Protein AF-A0A2V8TTR8-F1 (afdb_monomer_lite)

pLDDT: mean 85.86, std 18.55, range [29.8, 97.69]

Sequence (104 aa):
IPRILPRGLSARIDLGTWPVPPVFRYLQDTGRIAGDEMFHTFNMGIGMVLVVPLHRESEVVKHLDTLGEKHYRIGEIVRGSRRVVYEPGNQGRAERDGALPAAQ

Foldseek 3Di:
DLVPDDAQKEWEFAPPQDDQDVVLVVCCVVVVPDPVVSVVPDVSPPPDDDADDPVCPVVVVVVCVVVVHDDTDTGHMDGDGSYYHYDHHPVVPSVPPDDDPDDD

Secondary structure (DSSP, 8-state):
-GGGPPTTEEEEEEETSSPPPHHHHHHHHHHT--HHHHHHHS-TT--------GGGHHHHHHHHHHTT------EEEEESSS-EEEEE--GGGTTTTT-PPPP-

Radius of gyration: 14.81 Å; chains: 1; bounding box: 33×25×36 Å

Structure (mmCIF, N/CA/C/O backbone):
data_AF-A0A2V8TTR8-F1
#
_entry.id   AF-A0A2V8TTR8-F1
#
loop_
_atom_site.group_PDB
_atom_site.id
_atom_site.type_symbol
_atom_site.label_atom_id
_atom_site.label_alt_id
_atom_site.label_comp_id
_atom_site.label_asym_id
_atom_site.label_entity_id
_atom_site.label_seq_id
_atom_site.pdbx_PDB_ins_code
_atom_site.Cartn_x
_atom_site.Cartn_y
_atom_site.Cartn_z
_atom_site.occupancy
_atom_site.B_iso_or_equiv
_atom_site.auth_seq_id
_atom_site.auth_comp_id
_atom_site.auth_asym_id
_atom_site.auth_atom_id
_atom_site.pdbx_PDB_model_num
ATOM 1 N N . ILE A 1 1 ? -8.586 1.323 -5.897 1.00 82.69 1 ILE A N 1
ATOM 2 C CA . ILE A 1 1 ? -8.276 0.220 -6.847 1.00 82.69 1 ILE A CA 1
ATOM 3 C C . ILE A 1 1 ? -9.442 -0.146 -7.789 1.00 82.69 1 ILE A C 1
ATOM 5 O O . ILE A 1 1 ? -9.198 -0.170 -8.988 1.00 82.69 1 ILE A O 1
ATOM 9 N N . PRO A 1 2 ? -10.704 -0.375 -7.358 1.00 85.44 2 PRO A N 1
ATOM 10 C CA . PRO A 1 2 ? -11.750 -0.932 -8.242 1.00 85.44 2 PRO A CA 1
ATOM 11 C C . PRO A 1 2 ? -11.984 -0.183 -9.566 1.00 85.44 2 PRO A C 1
ATOM 13 O O . PRO A 1 2 ? -12.242 -0.796 -10.600 1.00 85.44 2 PRO A O 1
ATOM 16 N N . ARG A 1 3 ? -11.854 1.151 -9.546 1.00 89.81 3 ARG A N 1
ATOM 17 C CA . ARG A 1 3 ? -12.093 2.029 -10.704 1.00 89.81 3 ARG A CA 1
ATOM 18 C C . ARG A 1 3 ? -11.150 1.770 -11.886 1.00 89.81 3 ARG A C 1
ATOM 20 O O . ARG A 1 3 ? -11.553 2.023 -13.013 1.00 89.81 3 ARG A O 1
ATOM 27 N N . ILE A 1 4 ? -9.948 1.237 -11.641 1.00 90.50 4 ILE A N 1
ATOM 28 C CA . ILE A 1 4 ? -8.949 0.957 -12.688 1.00 90.50 4 ILE A CA 1
ATOM 29 C C . ILE A 1 4 ? -8.977 -0.497 -13.185 1.00 90.50 4 ILE A C 1
ATOM 31 O O . ILE A 1 4 ? -8.256 -0.829 -14.118 1.00 90.50 4 ILE A O 1
ATOM 35 N N . LEU A 1 5 ? -9.793 -1.375 -12.584 1.00 92.94 5 LEU A N 1
ATOM 36 C CA . LEU A 1 5 ? -9.829 -2.795 -12.946 1.00 92.94 5 LEU A CA 1
ATOM 37 C C . LEU A 1 5 ? -10.647 -3.035 -14.231 1.00 92.94 5 LEU A C 1
ATOM 39 O O . LEU A 1 5 ? -11.839 -2.689 -14.255 1.00 92.94 5 LEU A O 1
ATOM 43 N N . PRO A 1 6 ? -10.062 -3.675 -15.266 1.00 92.69 6 PRO A N 1
ATOM 44 C CA . PRO A 1 6 ? -10.786 -4.117 -16.458 1.00 92.69 6 PRO A CA 1
ATOM 45 C C . PRO A 1 6 ? -11.839 -5.193 -16.159 1.00 92.69 6 PRO A C 1
ATOM 47 O O . PRO A 1 6 ? -11.833 -5.834 -15.106 1.00 92.69 6 PRO A O 1
ATOM 50 N N . ARG A 1 7 ? -12.747 -5.437 -17.115 1.00 94.69 7 ARG A N 1
ATOM 51 C CA . ARG A 1 7 ? -13.681 -6.574 -17.031 1.00 94.69 7 ARG A CA 1
ATOM 52 C C . ARG A 1 7 ? -12.907 -7.896 -16.965 1.00 94.69 7 ARG A C 1
ATOM 54 O O . ARG A 1 7 ? -11.910 -8.063 -17.658 1.00 94.69 7 ARG A O 1
ATOM 61 N N . GLY A 1 8 ? -13.393 -8.829 -16.149 1.00 95.94 8 GLY A N 1
ATOM 62 C CA . GLY A 1 8 ? -12.782 -10.151 -15.980 1.00 95.94 8 GLY A CA 1
ATOM 63 C C . GLY A 1 8 ? -11.585 -10.199 -15.025 1.00 95.94 8 GLY A C 1
ATOM 64 O O . GLY A 1 8 ? -11.011 -11.274 -14.855 1.00 95.94 8 GLY A O 1
ATOM 65 N N . LEU A 1 9 ? -11.216 -9.076 -14.393 1.00 97.25 9 LEU A N 1
ATOM 66 C CA . LEU A 1 9 ? -10.091 -8.985 -13.461 1.00 97.25 9 LEU A CA 1
ATOM 67 C C . LEU A 1 9 ? -10.527 -8.478 -12.080 1.00 97.25 9 LEU A C 1
ATOM 69 O O . LEU A 1 9 ? -11.469 -7.696 -11.961 1.00 97.25 9 LEU A O 1
ATOM 73 N N . SER A 1 10 ? -9.816 -8.919 -11.049 1.00 96.75 10 SER A N 1
ATOM 74 C CA . SER A 1 10 ? -9.912 -8.485 -9.652 1.00 96.75 10 SER A CA 1
ATOM 75 C C . SER A 1 10 ? -8.511 -8.177 -9.115 1.00 96.75 10 SER A C 1
ATOM 77 O O . SER A 1 10 ? -7.519 -8.636 -9.676 1.00 96.75 10 SER A O 1
ATOM 79 N N . ALA A 1 11 ? -8.421 -7.424 -8.022 1.00 96.00 11 ALA A N 1
ATOM 80 C CA . ALA A 1 11 ? -7.177 -7.271 -7.268 1.00 96.00 11 ALA A CA 1
ATOM 81 C C . ALA A 1 11 ? -7.240 -8.131 -6.003 1.00 96.00 11 ALA A C 1
ATOM 83 O O . ALA A 1 11 ? -8.219 -8.051 -5.262 1.00 96.00 11 ALA A O 1
ATOM 84 N N . ARG A 1 12 ? -6.204 -8.931 -5.763 1.00 95.94 12 ARG A N 1
ATOM 85 C CA . ARG A 1 12 ? -6.002 -9.699 -4.534 1.00 95.94 12 ARG A CA 1
ATOM 86 C C . ARG A 1 12 ? -4.916 -8.989 -3.731 1.00 95.94 12 ARG A C 1
ATOM 88 O O . ARG A 1 12 ? -3.817 -8.808 -4.249 1.00 95.94 12 ARG A O 1
ATOM 95 N N . ILE A 1 13 ? -5.252 -8.514 -2.537 1.00 94.44 13 ILE A N 1
ATOM 96 C CA . ILE A 1 13 ? -4.376 -7.721 -1.670 1.00 94.44 13 ILE A CA 1
ATOM 97 C C . ILE A 1 13 ? -3.948 -8.577 -0.485 1.00 94.44 13 ILE A C 1
ATOM 99 O O . ILE A 1 13 ? -4.794 -9.071 0.260 1.00 94.44 13 ILE A O 1
ATOM 103 N N . ASP A 1 14 ? -2.638 -8.710 -0.315 1.00 94.44 14 ASP A N 1
ATOM 104 C CA . ASP A 1 14 ? -2.003 -9.481 0.745 1.00 94.44 14 ASP A CA 1
ATOM 105 C C . ASP A 1 14 ? -1.829 -8.587 1.985 1.00 94.44 14 ASP A C 1
ATOM 107 O O . ASP A 1 14 ? -0.924 -7.752 2.068 1.00 94.44 14 ASP A O 1
ATOM 111 N N . LEU A 1 15 ? -2.722 -8.738 2.961 1.00 91.19 15 LEU A N 1
ATOM 112 C CA . LEU A 1 15 ? -2.686 -8.004 4.223 1.00 91.19 15 LEU A CA 1
ATOM 113 C C . LEU A 1 15 ? -1.409 -8.325 5.008 1.00 91.19 15 LEU A C 1
ATOM 115 O O . LEU A 1 15 ? -0.975 -9.473 5.076 1.00 91.19 15 LEU A O 1
ATOM 119 N N . GLY A 1 16 ? -0.836 -7.308 5.653 1.00 90.94 16 GLY A N 1
ATOM 120 C CA . GLY A 1 16 ? 0.384 -7.449 6.457 1.00 90.94 16 GLY A CA 1
ATOM 121 C C . GLY A 1 16 ? 1.686 -7.310 5.666 1.00 90.94 16 GLY A C 1
ATOM 122 O O . GLY A 1 16 ? 2.757 -7.372 6.259 1.00 90.94 16 GLY A O 1
ATOM 123 N N . THR A 1 17 ? 1.617 -7.066 4.354 1.00 94.25 17 THR A N 1
ATOM 124 C CA . THR A 1 17 ? 2.799 -6.776 3.519 1.00 94.25 17 THR A CA 1
ATOM 125 C C . THR A 1 17 ? 3.325 -5.345 3.681 1.00 94.25 17 THR A C 1
ATOM 127 O O . THR A 1 17 ? 4.423 -5.039 3.223 1.00 94.25 17 THR A O 1
ATOM 130 N N . TRP A 1 18 ? 2.585 -4.475 4.375 1.00 94.44 18 TRP A N 1
ATOM 131 C CA . TRP A 1 18 ? 3.031 -3.148 4.795 1.00 94.44 18 TRP A CA 1
ATOM 132 C C . TRP A 1 18 ? 2.593 -2.862 6.242 1.00 94.44 18 TRP A C 1
ATOM 134 O O . TRP A 1 18 ? 1.588 -3.408 6.713 1.00 94.44 18 TRP A O 1
ATOM 144 N N . PRO A 1 19 ? 3.316 -1.994 6.968 1.00 93.19 19 PRO A N 1
ATOM 145 C CA . PRO A 1 19 ? 2.904 -1.544 8.285 1.00 93.19 19 PRO A CA 1
ATOM 146 C C . PRO A 1 19 ? 1.734 -0.564 8.161 1.00 93.19 19 PRO A C 1
ATOM 148 O O . PRO A 1 19 ? 1.847 0.482 7.521 1.00 93.19 19 PRO A O 1
ATOM 151 N N . VAL A 1 20 ? 0.618 -0.875 8.816 1.00 93.25 20 VAL A N 1
ATOM 152 C CA . VAL A 1 20 ? -0.517 0.048 8.933 1.00 93.25 20 VAL A CA 1
ATOM 153 C C . VAL A 1 20 ? -0.194 1.097 10.006 1.00 93.25 20 VAL A C 1
ATOM 155 O O . VAL A 1 20 ? 0.089 0.715 11.146 1.00 93.25 20 VAL A O 1
ATOM 158 N N . PRO A 1 21 ? -0.242 2.407 9.693 1.00 93.50 21 PRO A N 1
ATOM 159 C CA . PRO A 1 21 ? 0.026 3.453 10.676 1.00 93.50 21 PRO A CA 1
ATOM 160 C C . PRO A 1 21 ? -0.883 3.359 11.920 1.00 93.50 21 PRO A C 1
ATOM 162 O O . PRO A 1 21 ? -2.093 3.166 11.764 1.00 93.50 21 PRO A O 1
ATOM 165 N N . PRO A 1 22 ? 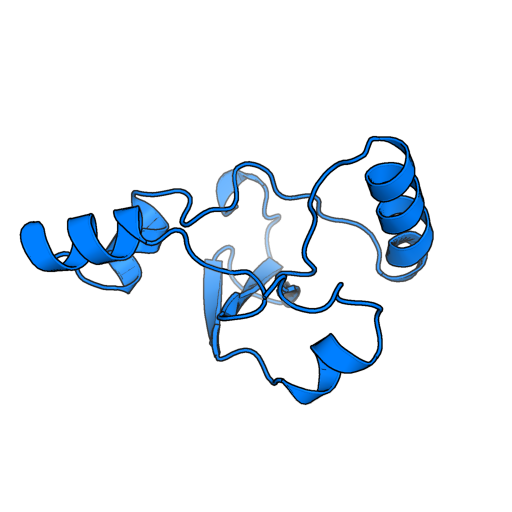-0.355 3.559 13.148 1.00 93.56 22 PRO A N 1
ATOM 166 C CA . PRO A 1 22 ? -1.119 3.385 14.392 1.00 93.56 22 PRO A CA 1
ATOM 167 C C . PRO A 1 22 ? -2.398 4.227 14.491 1.00 93.56 22 PRO A C 1
ATOM 169 O O . PRO A 1 22 ? -3.362 3.806 15.130 1.00 93.56 22 PRO A O 1
ATOM 172 N N . VAL A 1 23 ? -2.437 5.386 13.823 1.00 94.75 23 VAL A N 1
ATOM 173 C CA . VAL A 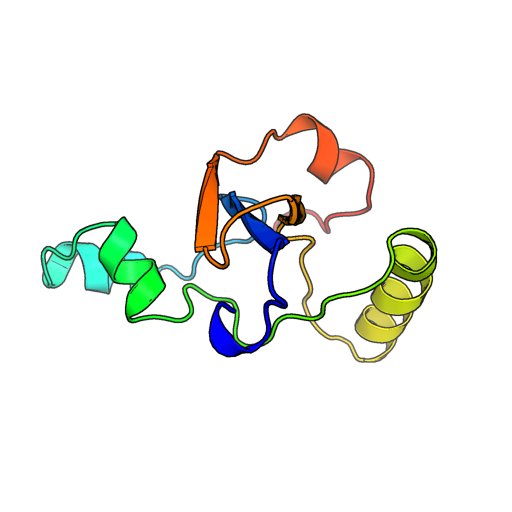1 23 ? -3.618 6.262 13.777 1.00 94.75 23 VAL A CA 1
ATOM 174 C C . VAL A 1 23 ? -4.861 5.542 13.247 1.00 94.75 23 VAL A C 1
ATOM 176 O O . VAL A 1 23 ? -5.956 5.787 13.738 1.00 94.75 23 VAL A O 1
ATOM 179 N N . PHE A 1 24 ? -4.717 4.606 12.304 1.00 92.81 24 PHE A N 1
ATOM 180 C CA . PHE A 1 24 ? -5.867 3.874 11.769 1.00 92.81 24 PHE A CA 1
ATOM 181 C C . PHE A 1 24 ? -6.444 2.889 12.780 1.00 92.81 24 PHE A C 1
ATOM 183 O O . PHE A 1 24 ? -7.660 2.752 12.843 1.00 92.81 24 PHE A O 1
AT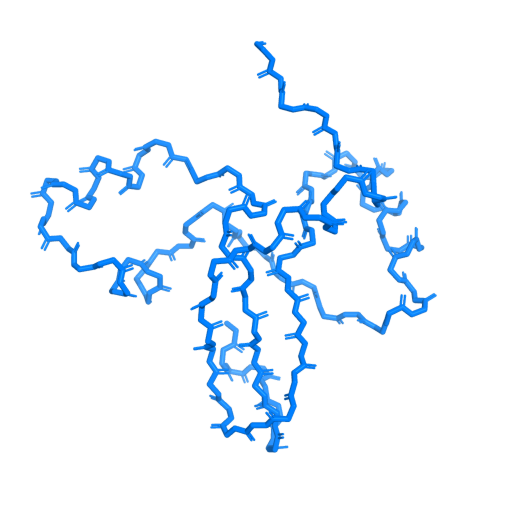OM 190 N N . ARG A 1 25 ? -5.603 2.262 13.613 1.00 90.00 25 ARG A N 1
ATOM 191 C CA . ARG A 1 25 ? -6.081 1.423 14.721 1.00 90.00 25 ARG A CA 1
ATOM 192 C C . ARG A 1 25 ? -6.850 2.266 15.735 1.00 90.00 25 ARG A C 1
ATOM 194 O O . ARG A 1 25 ? -7.966 1.920 16.091 1.00 90.00 25 ARG A O 1
ATOM 201 N N . TYR A 1 26 ? -6.304 3.424 16.104 1.00 94.25 26 TYR A N 1
ATOM 202 C CA . TYR A 1 26 ? -6.993 4.361 16.993 1.00 94.25 26 TYR A CA 1
ATOM 203 C C . TYR A 1 26 ? -8.360 4.805 16.441 1.00 94.25 26 TYR A C 1
ATOM 205 O O . TYR A 1 26 ? -9.349 4.810 17.175 1.00 94.25 26 TYR A O 1
ATOM 213 N N . LEU A 1 27 ? -8.433 5.149 15.150 1.00 93.44 27 LEU A N 1
ATOM 214 C CA . LEU A 1 27 ? -9.683 5.537 14.486 1.00 93.44 27 LEU A CA 1
ATOM 215 C C . LEU A 1 27 ? -10.689 4.385 14.431 1.00 93.44 27 LEU A C 1
ATOM 217 O O . LEU A 1 27 ? -11.872 4.601 14.688 1.00 93.44 27 LEU A O 1
ATOM 221 N N . GLN A 1 28 ? -10.222 3.174 14.130 1.00 93.25 28 GLN A N 1
ATOM 222 C CA . GLN A 1 28 ? -11.054 1.978 14.103 1.00 93.25 28 GLN A CA 1
ATOM 223 C C . GLN A 1 28 ? -11.683 1.708 15.473 1.00 93.25 28 GLN A C 1
ATOM 225 O O . GLN A 1 28 ? -12.901 1.549 15.565 1.00 93.25 28 GLN A O 1
ATOM 230 N N . ASP A 1 29 ? -10.864 1.713 16.526 1.00 93.19 29 ASP A N 1
ATOM 231 C CA . ASP A 1 29 ? -11.289 1.416 17.894 1.00 93.19 29 ASP A CA 1
ATOM 232 C C . ASP A 1 29 ? -12.255 2.490 18.419 1.00 93.19 29 ASP A C 1
ATOM 234 O O . ASP A 1 29 ? -13.316 2.180 18.966 1.00 93.19 29 ASP A O 1
ATOM 238 N N . THR A 1 30 ? -11.923 3.766 18.199 1.00 94.75 30 THR A N 1
ATOM 239 C CA . THR A 1 30 ? -12.724 4.908 18.671 1.00 94.75 30 THR A CA 1
ATOM 240 C C . THR A 1 30 ? -14.048 5.022 17.916 1.00 94.75 30 THR A C 1
ATOM 242 O O . THR A 1 30 ? -15.084 5.304 18.516 1.00 94.75 30 THR A O 1
ATOM 245 N N . GLY A 1 31 ? -14.033 4.781 16.603 1.00 92.31 31 GLY A N 1
ATOM 246 C CA . GLY A 1 31 ? -15.216 4.848 15.746 1.00 92.31 31 GLY A CA 1
ATOM 247 C C . GLY A 1 31 ? -16.048 3.565 15.713 1.00 92.31 31 GLY A C 1
ATOM 248 O O . GLY A 1 31 ? -17.139 3.583 15.152 1.00 92.31 31 GLY A O 1
ATOM 249 N N . ARG A 1 32 ? -15.556 2.461 16.298 1.00 92.38 32 ARG A N 1
ATOM 250 C CA . ARG A 1 32 ? -16.144 1.109 16.191 1.00 92.38 32 ARG A CA 1
ATOM 251 C C . ARG A 1 32 ? -16.388 0.690 14.735 1.00 92.38 32 ARG A C 1
ATOM 253 O O . ARG A 1 32 ? -17.416 0.100 14.414 1.00 92.38 32 ARG A O 1
ATOM 260 N N . ILE A 1 33 ? -15.441 1.024 13.862 1.00 90.25 33 ILE A N 1
ATOM 261 C CA . ILE A 1 33 ? -15.547 0.798 12.418 1.00 90.25 33 ILE A CA 1
ATOM 262 C C . ILE A 1 33 ? -15.184 -0.657 12.112 1.00 90.25 33 ILE A C 1
ATOM 264 O O . ILE A 1 33 ? -14.182 -1.183 12.611 1.00 90.25 33 ILE A O 1
ATOM 268 N N . ALA A 1 34 ? -15.988 -1.320 11.281 1.00 89.50 34 ALA A N 1
ATOM 269 C CA . ALA A 1 34 ? -15.690 -2.680 10.853 1.00 89.50 34 ALA A CA 1
ATOM 270 C C . ALA A 1 34 ? -14.383 -2.720 10.036 1.00 89.50 34 ALA A C 1
ATOM 272 O O . ALA A 1 34 ? -14.036 -1.779 9.321 1.00 89.50 34 ALA A O 1
ATOM 273 N N . GLY A 1 35 ? -13.613 -3.803 10.161 1.00 84.00 35 GLY A N 1
ATOM 274 C CA . GLY A 1 35 ? -12.282 -3.879 9.546 1.00 84.00 35 GLY A CA 1
ATOM 275 C C . GLY A 1 35 ? -12.302 -3.755 8.020 1.00 84.00 35 GLY A C 1
ATOM 276 O O . GLY A 1 35 ? -11.416 -3.138 7.440 1.00 84.00 35 GLY A O 1
ATOM 277 N N . ASP A 1 36 ? -13.325 -4.291 7.366 1.00 84.06 36 ASP A N 1
ATOM 278 C CA . ASP A 1 36 ? -13.561 -4.149 5.930 1.00 84.06 36 ASP A CA 1
ATOM 279 C C . ASP A 1 36 ? -13.949 -2.714 5.541 1.00 84.06 36 ASP A C 1
ATOM 281 O O . ASP A 1 36 ? -13.470 -2.199 4.528 1.00 84.06 36 ASP A O 1
ATOM 285 N N . GLU A 1 37 ? -14.752 -2.036 6.359 1.00 88.31 37 GLU A N 1
ATOM 286 C CA . GLU A 1 37 ? -15.131 -0.634 6.161 1.00 88.31 37 GLU A CA 1
ATOM 287 C C . GLU A 1 37 ? -13.924 0.316 6.267 1.00 88.31 37 GLU A C 1
ATOM 289 O O . GLU A 1 37 ? -13.825 1.280 5.501 1.00 88.31 37 GLU A O 1
ATOM 294 N N . MET A 1 38 ? -12.937 -0.001 7.116 1.00 92.12 38 MET A N 1
ATOM 295 C CA . MET A 1 38 ? -11.684 0.763 7.201 1.00 92.12 38 MET A CA 1
ATOM 296 C C . MET A 1 38 ? -10.973 0.867 5.843 1.00 92.12 38 MET A C 1
ATOM 298 O O . MET A 1 38 ? -10.523 1.949 5.471 1.00 92.12 38 MET A O 1
ATOM 302 N N . PHE A 1 39 ? -10.925 -0.220 5.065 1.00 88.12 39 PHE A N 1
ATOM 303 C CA . PHE A 1 39 ? -10.301 -0.232 3.733 1.00 88.12 39 PHE A CA 1
ATOM 304 C C . PHE A 1 39 ? -11.144 0.439 2.640 1.00 88.12 39 PHE A C 1
ATOM 306 O O . PHE A 1 39 ? -10.614 0.775 1.577 1.00 88.12 39 PHE A O 1
ATOM 313 N N . HIS A 1 40 ? -12.445 0.626 2.871 1.00 87.00 40 HIS A N 1
ATOM 314 C CA . HIS A 1 40 ? -13.314 1.368 1.955 1.00 87.00 40 HIS A CA 1
ATOM 315 C C . HIS A 1 40 ? -13.209 2.881 2.168 1.00 87.00 40 HIS A C 1
ATOM 317 O O . HIS A 1 40 ? -13.342 3.641 1.206 1.00 87.00 40 HIS A O 1
ATOM 323 N N . THR A 1 41 ? -12.947 3.304 3.405 1.00 89.19 41 THR A N 1
ATOM 324 C CA . THR A 1 41 ? -12.960 4.714 3.813 1.00 89.19 41 THR A CA 1
ATOM 325 C C . THR A 1 41 ? -11.563 5.328 3.853 1.00 89.19 41 THR A C 1
ATOM 327 O O . THR A 1 41 ? -11.375 6.475 3.445 1.00 89.19 41 THR A O 1
ATOM 330 N N . PHE A 1 42 ? -10.565 4.573 4.311 1.00 93.50 42 PHE A N 1
ATOM 331 C CA . PHE A 1 42 ? -9.208 5.059 4.533 1.00 93.50 42 PHE A CA 1
ATOM 332 C C . PHE A 1 42 ? -8.197 4.379 3.612 1.00 93.50 42 PHE A C 1
ATOM 334 O O . PHE A 1 42 ? -8.380 3.259 3.143 1.00 93.50 42 PHE A O 1
ATOM 341 N N . ASN A 1 43 ? -7.073 5.055 3.381 1.00 93.25 43 ASN A N 1
ATOM 342 C CA . ASN A 1 43 ? -5.979 4.515 2.572 1.00 93.25 43 ASN A CA 1
ATOM 343 C C . ASN A 1 43 ? -5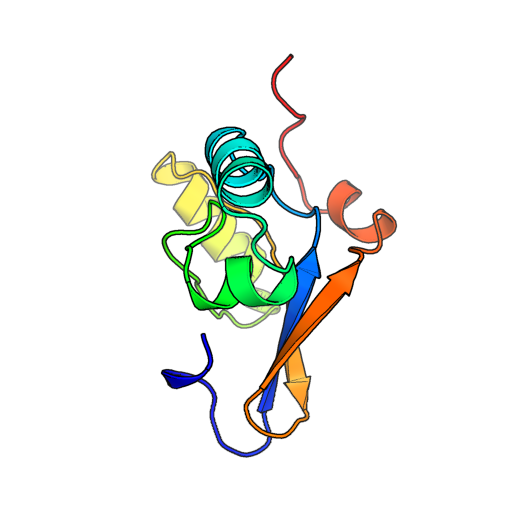.163 3.422 3.295 1.00 93.25 43 ASN A C 1
ATOM 345 O O . ASN A 1 43 ? -4.363 2.736 2.662 1.00 93.25 43 ASN A O 1
ATOM 349 N N . MET A 1 44 ? -5.341 3.278 4.615 1.00 94.31 44 MET A N 1
ATOM 350 C CA . MET A 1 44 ? -4.662 2.298 5.471 1.00 94.31 44 MET A CA 1
ATOM 351 C C . MET A 1 44 ? -3.126 2.310 5.353 1.00 94.31 44 MET A C 1
ATOM 353 O O . MET A 1 44 ? -2.471 1.296 5.592 1.00 94.31 44 MET A O 1
ATOM 357 N N . GLY A 1 45 ? -2.541 3.458 4.992 1.00 93.31 45 GLY A N 1
ATOM 358 C CA . GLY A 1 45 ? -1.099 3.650 4.811 1.00 93.31 45 GLY A CA 1
ATOM 359 C C . GLY A 1 45 ? -0.596 3.581 3.364 1.00 93.31 45 GLY A C 1
ATOM 360 O O . GLY A 1 45 ? 0.576 3.863 3.141 1.00 93.31 45 GLY A O 1
ATOM 361 N N . ILE A 1 46 ? -1.448 3.267 2.380 1.00 94.56 46 ILE A N 1
ATOM 362 C CA . ILE A 1 46 ? -1.068 3.189 0.959 1.00 94.56 46 ILE A CA 1
ATOM 363 C C . ILE A 1 46 ? -1.728 4.322 0.169 1.00 94.56 46 ILE A C 1
ATOM 365 O O . ILE A 1 46 ? -2.905 4.259 -0.180 1.00 94.56 46 ILE A O 1
ATOM 369 N N . GLY A 1 47 ? -0.961 5.373 -0.131 1.00 93.50 47 GLY A N 1
ATOM 370 C CA . GLY A 1 47 ? -1.454 6.538 -0.878 1.00 93.50 47 GLY A CA 1
ATOM 371 C C . GLY A 1 47 ? -1.545 6.327 -2.393 1.00 93.50 47 GLY A C 1
ATOM 372 O O . GLY A 1 47 ? -2.393 6.929 -3.049 1.00 93.50 47 GLY A O 1
ATOM 373 N N . MET A 1 48 ? -0.701 5.455 -2.949 1.00 94.31 48 MET A N 1
ATOM 374 C CA . MET A 1 48 ? -0.618 5.187 -4.384 1.00 94.31 48 MET A CA 1
ATOM 375 C C . MET A 1 48 ? -0.388 3.698 -4.643 1.00 94.31 48 MET A C 1
ATOM 377 O O . MET A 1 48 ? 0.280 3.020 -3.869 1.00 94.31 48 MET A O 1
ATOM 381 N N . VAL A 1 49 ? -0.950 3.194 -5.743 1.00 95.00 49 VAL A N 1
ATOM 382 C CA . VAL A 1 49 ? -0.781 1.807 -6.188 1.00 95.00 49 VAL A CA 1
ATOM 383 C C . VAL A 1 49 ? -0.323 1.804 -7.638 1.00 95.00 49 VAL A C 1
ATOM 385 O O . VAL A 1 49 ? -0.969 2.406 -8.496 1.00 95.00 49 VAL A O 1
ATOM 388 N N . LEU A 1 50 ? 0.762 1.081 -7.900 1.00 95.50 50 LEU A N 1
ATOM 389 C CA . LEU A 1 50 ? 1.294 0.821 -9.231 1.00 95.50 50 LEU A CA 1
ATOM 390 C C . LEU A 1 50 ? 0.930 -0.614 -9.630 1.00 95.50 50 LEU A C 1
ATOM 392 O O . LEU A 1 50 ? 1.127 -1.545 -8.853 1.00 95.50 50 LEU A O 1
ATOM 396 N N . VAL A 1 51 ? 0.392 -0.796 -10.837 1.00 95.31 51 VAL A N 1
ATOM 397 C CA . VAL A 1 51 ? 0.114 -2.123 -11.406 1.00 95.31 51 VAL A CA 1
ATOM 398 C C . VAL A 1 51 ? 1.087 -2.349 -12.549 1.00 95.31 51 VAL A C 1
ATOM 400 O O . VAL A 1 51 ? 1.019 -1.656 -13.563 1.00 95.31 51 VAL A O 1
ATOM 403 N N . VAL A 1 52 ? 1.997 -3.305 -12.378 1.00 95.69 52 VAL A N 1
ATOM 404 C CA . VAL A 1 52 ? 3.102 -3.538 -13.313 1.00 95.69 52 VAL A CA 1
ATOM 405 C C . VAL A 1 52 ? 3.155 -5.006 -13.735 1.00 95.69 52 VAL A C 1
ATOM 407 O O . VAL A 1 52 ? 2.768 -5.883 -12.959 1.00 95.69 52 VAL A O 1
ATOM 410 N N . PRO A 1 53 ? 3.616 -5.315 -14.960 1.00 96.06 53 PRO A N 1
ATOM 411 C CA . PRO A 1 53 ? 3.920 -6.689 -15.333 1.00 96.06 53 PRO A CA 1
ATOM 412 C C . PRO A 1 53 ? 4.994 -7.274 -14.411 1.00 96.06 53 PRO A C 1
ATOM 414 O O . PRO A 1 53 ? 5.989 -6.607 -14.138 1.00 96.06 53 PRO A O 1
ATOM 417 N N . LEU A 1 54 ? 4.837 -8.538 -14.004 1.00 93.25 54 LEU A N 1
ATOM 418 C CA . LEU A 1 54 ? 5.755 -9.200 -13.065 1.00 93.25 54 LEU A CA 1
ATOM 419 C C . LEU A 1 54 ? 7.225 -9.132 -13.516 1.00 93.25 54 LEU A C 1
ATOM 421 O O . LEU A 1 54 ? 8.113 -8.869 -12.720 1.00 93.25 54 LEU A O 1
ATOM 425 N N . HIS A 1 55 ? 7.487 -9.280 -14.817 1.00 95.31 55 HIS A N 1
ATOM 426 C CA . HIS A 1 55 ? 8.846 -9.220 -15.368 1.00 95.31 55 HIS A CA 1
ATOM 427 C C . HIS A 1 55 ? 9.508 -7.830 -15.285 1.00 95.31 55 HIS A C 1
ATOM 429 O O . HIS A 1 55 ? 10.702 -7.725 -15.542 1.00 95.31 55 HIS A O 1
ATOM 435 N N . ARG A 1 56 ? 8.754 -6.769 -14.960 1.00 96.56 56 ARG A N 1
ATOM 436 C CA . ARG A 1 56 ? 9.274 -5.406 -14.752 1.00 96.56 56 ARG A CA 1
ATOM 437 C C . ARG A 1 56 ? 9.344 -5.000 -13.282 1.00 96.56 56 ARG A C 1
ATOM 439 O O . ARG A 1 56 ? 9.791 -3.897 -12.992 1.00 96.56 56 ARG A O 1
ATOM 446 N N . GLU A 1 57 ? 8.919 -5.857 -12.356 1.00 94.75 57 GLU A N 1
ATOM 447 C CA . GLU A 1 57 ? 8.874 -5.537 -10.925 1.00 94.75 57 GLU A CA 1
ATOM 448 C C . GLU A 1 57 ? 10.231 -5.044 -10.408 1.00 94.75 57 GLU A C 1
ATOM 450 O O . GLU A 1 57 ? 10.312 -3.965 -9.828 1.00 94.75 57 GLU A O 1
ATOM 455 N N . SER A 1 58 ? 11.315 -5.764 -10.710 1.00 94.81 58 SER A N 1
ATOM 456 C CA . SER A 1 58 ? 12.660 -5.391 -10.257 1.00 94.81 58 SER A CA 1
ATOM 457 C C . SER A 1 58 ? 13.158 -4.061 -10.833 1.00 94.81 58 SER A C 1
ATOM 459 O O . SER A 1 58 ? 13.935 -3.371 -10.182 1.00 94.81 58 SER A O 1
ATOM 461 N N . GLU A 1 59 ? 12.752 -3.700 -12.052 1.00 97.44 59 GLU A N 1
ATOM 462 C CA . GLU A 1 59 ? 13.090 -2.405 -12.662 1.00 97.44 59 GLU A CA 1
ATOM 463 C C . GLU A 1 59 ? 12.374 -1.267 -11.928 1.00 97.44 59 GLU A C 1
ATOM 465 O O . GLU A 1 59 ? 12.990 -0.265 -11.568 1.00 97.44 59 GLU A O 1
ATOM 470 N N . VAL A 1 60 ? 11.083 -1.457 -11.650 1.00 97.31 60 VAL A N 1
ATOM 471 C CA . VAL A 1 60 ? 10.236 -0.478 -10.963 1.00 97.31 60 VAL A CA 1
ATOM 472 C C . VAL A 1 60 ? 10.691 -0.278 -9.521 1.00 97.31 60 VAL A C 1
ATOM 474 O O . VAL A 1 60 ? 10.829 0.864 -9.096 1.00 97.31 60 VAL A O 1
ATOM 477 N N . VAL A 1 61 ? 10.983 -1.361 -8.794 1.00 96.19 61 VAL A N 1
ATOM 478 C CA . VAL A 1 61 ? 11.520 -1.309 -7.424 1.00 96.19 61 VAL A CA 1
ATOM 479 C C . VAL A 1 61 ? 12.808 -0.494 -7.379 1.00 96.19 61 VAL A C 1
ATOM 481 O O . VAL A 1 61 ? 12.883 0.474 -6.631 1.00 96.19 61 VAL A O 1
ATOM 484 N N . LYS A 1 62 ? 13.772 -0.795 -8.259 1.00 97.25 62 LYS A N 1
ATOM 485 C CA . LYS A 1 62 ? 15.026 -0.030 -8.335 1.00 97.25 62 LYS A CA 1
ATOM 486 C C . LYS A 1 62 ? 14.780 1.448 -8.613 1.00 97.25 62 LYS A C 1
ATOM 488 O O . LYS A 1 62 ? 15.458 2.297 -8.045 1.00 97.25 62 LYS A O 1
ATOM 493 N N . HIS A 1 63 ? 13.833 1.766 -9.492 1.00 97.56 63 HIS A N 1
ATOM 494 C CA . HIS A 1 63 ? 13.507 3.155 -9.784 1.00 97.56 63 HIS A CA 1
ATOM 495 C C . HIS A 1 63 ? 12.906 3.865 -8.562 1.00 97.56 63 HIS A C 1
ATOM 497 O O . HIS A 1 63 ? 13.334 4.969 -8.236 1.00 97.56 63 HIS A O 1
ATOM 503 N N . LEU A 1 64 ? 11.989 3.220 -7.838 1.00 97.12 64 LEU A N 1
ATOM 504 C CA . LEU A 1 64 ? 11.432 3.757 -6.593 1.00 97.12 64 LEU A CA 1
ATOM 505 C C . LEU A 1 64 ? 12.513 3.945 -5.518 1.00 97.12 64 LEU A C 1
ATOM 507 O O . LEU A 1 64 ? 12.538 4.990 -4.870 1.00 97.12 64 LEU A O 1
ATOM 511 N N . ASP A 1 65 ? 13.458 3.006 -5.404 1.00 96.38 65 ASP A N 1
ATOM 512 C CA . ASP A 1 65 ? 14.615 3.134 -4.511 1.00 96.38 65 ASP A CA 1
ATOM 513 C C . ASP A 1 65 ? 15.461 4.365 -4.870 1.00 96.38 65 ASP A C 1
ATOM 515 O O . ASP A 1 65 ? 15.856 5.124 -3.987 1.00 96.38 65 ASP A O 1
ATOM 519 N N . THR A 1 66 ? 15.702 4.620 -6.166 1.00 97.69 66 THR A N 1
ATOM 520 C CA . THR A 1 66 ? 16.456 5.813 -6.603 1.00 97.69 66 THR A CA 1
ATOM 521 C C . THR A 1 66 ? 15.745 7.129 -6.295 1.00 97.69 66 THR A C 1
ATOM 523 O O . THR A 1 66 ? 16.405 8.154 -6.135 1.00 97.69 66 THR A O 1
ATOM 526 N N . LEU A 1 67 ? 14.415 7.104 -6.189 1.00 97.00 67 LEU A N 1
ATOM 527 C CA . LEU A 1 67 ? 13.603 8.252 -5.788 1.00 97.00 67 LEU A CA 1
ATOM 528 C C . LEU A 1 67 ? 13.518 8.404 -4.259 1.00 97.00 67 LEU A C 1
ATOM 530 O O . LEU A 1 67 ? 13.011 9.415 -3.782 1.00 97.00 67 LEU A O 1
ATOM 534 N N . GLY A 1 68 ? 14.016 7.429 -3.489 1.00 96.12 68 GLY A N 1
ATOM 535 C CA . GLY A 1 68 ? 13.900 7.403 -2.030 1.00 96.12 68 GLY A CA 1
ATOM 536 C C . GLY A 1 68 ? 12.480 7.111 -1.536 1.00 96.12 68 GLY A C 1
ATOM 537 O O . GLY A 1 68 ? 12.156 7.414 -0.388 1.00 96.12 68 GLY A O 1
ATOM 538 N N . GLU A 1 69 ? 11.627 6.543 -2.390 1.00 95.19 69 GLU A N 1
ATOM 539 C CA . GLU A 1 69 ? 10.233 6.262 -2.065 1.00 95.19 69 GLU A CA 1
ATOM 540 C C . GLU A 1 69 ? 10.094 4.958 -1.282 1.00 95.19 69 GLU A C 1
ATOM 542 O O . GLU A 1 69 ? 10.700 3.936 -1.606 1.00 95.19 69 GLU A O 1
ATOM 547 N N . LYS A 1 70 ? 9.229 4.962 -0.266 1.00 94.44 70 LYS A N 1
ATOM 548 C CA . LYS A 1 70 ? 8.900 3.742 0.474 1.00 94.44 70 LYS A CA 1
ATOM 549 C C . LYS A 1 70 ? 7.856 2.945 -0.300 1.00 94.44 70 LYS A C 1
ATOM 551 O O . LYS A 1 70 ? 6.744 3.425 -0.515 1.00 94.44 70 LYS A O 1
ATOM 556 N N . HIS A 1 71 ? 8.179 1.710 -0.665 1.00 95.94 71 HIS A N 1
ATOM 557 C CA . HIS A 1 71 ? 7.298 0.862 -1.466 1.00 95.94 71 HIS A CA 1
ATOM 558 C C . HIS A 1 71 ? 7.107 -0.529 -0.857 1.00 95.94 71 HIS A C 1
ATOM 560 O O . HIS A 1 71 ? 7.861 -0.963 0.014 1.00 95.94 71 HIS A O 1
ATOM 566 N N . TYR A 1 72 ? 6.031 -1.190 -1.287 1.00 96.00 72 TYR A N 1
ATOM 567 C CA . TYR A 1 72 ? 5.622 -2.509 -0.817 1.00 96.00 72 TYR A CA 1
ATOM 568 C C . TYR A 1 72 ? 4.987 -3.295 -1.957 1.00 96.00 72 TYR A C 1
ATOM 570 O O . TYR A 1 72 ? 4.144 -2.772 -2.693 1.00 96.00 72 TYR A O 1
ATOM 578 N N . ARG A 1 73 ? 5.317 -4.583 -2.054 1.00 94.69 73 ARG A N 1
ATOM 579 C CA . ARG A 1 73 ? 4.561 -5.518 -2.884 1.00 94.69 73 ARG A CA 1
ATOM 580 C C . ARG A 1 73 ? 3.293 -5.930 -2.137 1.00 94.69 73 ARG A C 1
ATOM 582 O O . ARG A 1 73 ? 3.345 -6.760 -1.237 1.00 94.69 73 ARG A O 1
ATOM 589 N N . ILE A 1 74 ? 2.162 -5.338 -2.515 1.00 94.94 74 ILE A N 1
ATOM 590 C CA . ILE A 1 74 ? 0.901 -5.475 -1.763 1.00 94.94 74 ILE A CA 1
ATOM 591 C C . ILE A 1 74 ? -0.061 -6.544 -2.297 1.00 94.94 74 ILE A C 1
ATOM 593 O O . ILE A 1 74 ? -1.122 -6.745 -1.711 1.00 94.94 74 ILE A O 1
ATOM 597 N N . GLY A 1 75 ? 0.247 -7.193 -3.422 1.00 95.19 75 GLY A N 1
ATOM 598 C CA . GLY A 1 75 ? -0.609 -8.234 -3.991 1.00 95.19 75 GLY A CA 1
ATOM 599 C C . GLY A 1 75 ? -0.485 -8.376 -5.504 1.00 95.19 75 GLY A C 1
ATOM 600 O O . GLY A 1 75 ? 0.553 -8.064 -6.090 1.00 95.19 75 GLY A O 1
ATOM 601 N N . GLU A 1 76 ? -1.551 -8.850 -6.149 1.00 96.50 76 GLU A N 1
ATOM 602 C CA . GLU A 1 76 ? -1.561 -9.128 -7.588 1.00 96.50 76 GLU A CA 1
ATOM 603 C C . GLU A 1 76 ? -2.942 -8.947 -8.242 1.00 96.50 76 GLU A C 1
ATOM 605 O O . GLU A 1 76 ? -3.987 -8.911 -7.584 1.00 96.50 76 GLU A O 1
ATOM 610 N N . ILE A 1 77 ? -2.951 -8.848 -9.574 1.00 96.38 77 ILE A N 1
ATOM 611 C CA . ILE A 1 77 ? -4.178 -8.857 -10.376 1.00 96.38 77 ILE A CA 1
ATOM 612 C C . ILE A 1 77 ? -4.502 -10.295 -10.779 1.00 96.38 77 ILE A C 1
ATOM 614 O O . ILE A 1 77 ? -3.683 -10.980 -11.385 1.00 96.38 77 ILE A O 1
ATOM 618 N N . VAL A 1 78 ? -5.725 -10.729 -10.488 1.00 96.25 78 VAL A N 1
ATOM 619 C CA . VAL A 1 78 ? -6.221 -12.088 -10.743 1.00 96.25 78 VAL A CA 1
ATOM 620 C C . VAL A 1 78 ? -7.464 -12.063 -11.630 1.00 96.25 78 VAL A C 1
ATOM 622 O O . VAL A 1 78 ? -8.107 -11.024 -11.795 1.00 96.25 78 VAL A O 1
ATOM 625 N N . ARG A 1 79 ? -7.849 -13.216 -12.191 1.00 97.31 79 ARG A N 1
ATOM 626 C CA . ARG A 1 79 ? -9.164 -13.356 -12.840 1.00 97.31 79 ARG A CA 1
ATOM 627 C C . ARG A 1 79 ? -10.273 -13.142 -11.811 1.00 97.31 79 ARG A C 1
ATOM 629 O O . ARG A 1 79 ? -10.182 -13.627 -10.689 1.00 97.31 79 ARG A O 1
ATOM 636 N N . GLY A 1 80 ? -11.331 -12.437 -12.198 1.00 95.19 80 GLY A N 1
ATOM 637 C CA . GLY A 1 80 ? -12.442 -12.167 -11.293 1.00 95.19 80 GLY A CA 1
ATOM 638 C C . GLY A 1 80 ? -13.491 -11.214 -11.853 1.00 95.19 80 GLY A C 1
ATOM 639 O O . GLY A 1 80 ? -13.651 -11.058 -13.062 1.00 95.19 80 GLY A O 1
ATOM 640 N N . SER A 1 81 ? -14.236 -10.578 -10.952 1.00 93.94 81 SER A N 1
ATOM 641 C CA . SER A 1 81 ? -15.431 -9.794 -11.271 1.00 93.94 81 SER A CA 1
ATOM 642 C C . SER A 1 81 ? -15.326 -8.333 -10.805 1.00 93.94 81 SER A C 1
ATOM 644 O O . SER A 1 81 ? -16.275 -7.808 -10.223 1.00 93.94 81 SER A O 1
ATOM 646 N N . ARG A 1 82 ? -14.178 -7.674 -11.031 1.00 93.69 82 ARG A N 1
ATOM 647 C CA . ARG A 1 82 ? -13.909 -6.262 -10.675 1.00 93.69 82 ARG A CA 1
ATOM 648 C C . ARG A 1 82 ? -14.053 -5.960 -9.184 1.00 93.69 82 ARG A C 1
ATOM 650 O O . ARG A 1 82 ? -14.603 -4.929 -8.799 1.00 93.69 82 ARG A O 1
ATOM 657 N N . ARG A 1 83 ? -13.545 -6.860 -8.342 1.00 93.06 83 ARG A N 1
ATOM 658 C CA . ARG A 1 83 ? -13.521 -6.691 -6.883 1.00 93.06 83 ARG A CA 1
ATOM 659 C C . ARG A 1 83 ? -12.093 -6.552 -6.372 1.00 93.06 83 ARG A C 1
ATOM 661 O O . ARG A 1 83 ? -11.142 -6.945 -7.047 1.00 93.06 83 ARG A O 1
ATOM 668 N N . VAL A 1 84 ? -11.971 -5.987 -5.178 1.00 92.81 84 VAL A N 1
ATOM 669 C CA . VAL A 1 84 ? -10.758 -6.079 -4.367 1.00 92.81 84 VAL A CA 1
ATOM 670 C C . VAL A 1 84 ? -11.037 -7.120 -3.294 1.00 92.81 84 VAL A C 1
ATOM 672 O O . VAL A 1 84 ? -12.063 -7.038 -2.622 1.00 92.81 84 VAL A O 1
ATOM 675 N N . VAL A 1 85 ? -10.171 -8.120 -3.195 1.00 92.62 85 VAL A N 1
ATOM 676 C CA . VAL A 1 85 ? -10.237 -9.186 -2.194 1.00 92.62 85 VAL A CA 1
ATOM 677 C C . VAL A 1 85 ? -9.036 -9.012 -1.279 1.00 92.62 85 VAL A C 1
ATOM 679 O O . VAL A 1 85 ? -7.919 -8.876 -1.770 1.00 92.62 85 VAL A O 1
ATOM 682 N N . TYR A 1 86 ? -9.274 -8.985 0.027 1.00 91.38 86 TYR A N 1
ATOM 683 C CA . TYR A 1 86 ? -8.230 -8.854 1.037 1.00 91.38 86 TYR A CA 1
ATOM 684 C C . TYR A 1 86 ? -7.989 -10.223 1.669 1.00 91.38 86 TYR A C 1
ATOM 686 O O . TYR A 1 86 ? -8.923 -10.827 2.194 1.00 91.38 86 TYR A O 1
ATOM 694 N N . GLU A 1 87 ? -6.756 -10.711 1.607 1.00 90.44 87 GLU A N 1
ATOM 695 C CA . GLU A 1 87 ? -6.357 -12.012 2.144 1.00 90.44 87 GLU A CA 1
ATOM 696 C C . GLU A 1 87 ? -5.206 -11.837 3.138 1.00 90.44 87 GLU A C 1
ATOM 698 O O . GLU A 1 87 ? -4.370 -10.955 2.944 1.00 90.44 87 GLU A O 1
ATOM 703 N N . PRO A 1 88 ? -5.116 -12.648 4.205 1.00 84.94 88 PRO A N 1
ATOM 704 C CA . PRO A 1 88 ? -3.928 -12.674 5.050 1.00 84.94 88 PRO A CA 1
ATOM 705 C C . PRO A 1 88 ? -2.688 -12.997 4.205 1.00 84.94 88 PRO A C 1
ATOM 707 O O . PRO A 1 88 ? -2.661 -14.009 3.504 1.00 84.94 88 PRO A O 1
ATOM 710 N N . GLY A 1 89 ? -1.663 -12.145 4.258 1.00 70.12 89 GLY A N 1
ATOM 711 C CA . GLY A 1 89 ? -0.441 -12.349 3.492 1.00 70.12 89 GLY A CA 1
ATOM 712 C C . GLY A 1 89 ? 0.267 -13.638 3.905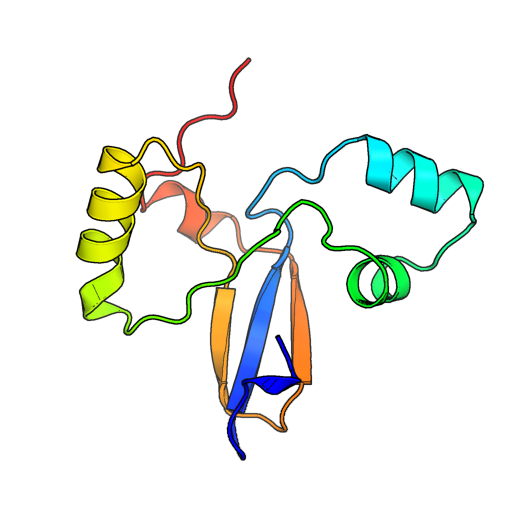 1.00 70.12 89 GLY A C 1
ATOM 713 O O . GLY A 1 89 ? 0.529 -13.876 5.086 1.00 70.12 89 GLY A O 1
ATOM 714 N N . ASN A 1 90 ? 0.607 -14.477 2.928 1.00 57.72 90 ASN A N 1
ATOM 715 C CA . ASN A 1 90 ? 1.418 -15.662 3.175 1.00 57.72 90 ASN A CA 1
ATOM 716 C C . ASN A 1 90 ? 2.885 -15.220 3.334 1.00 57.72 90 ASN A C 1
ATOM 718 O O . ASN A 1 90 ? 3.549 -14.887 2.348 1.00 57.72 90 ASN A O 1
ATOM 722 N N . GLN A 1 91 ? 3.380 -15.175 4.576 1.00 49.78 91 GLN A N 1
ATOM 723 C CA . GLN A 1 91 ? 4.686 -14.597 4.946 1.00 49.78 91 GLN A CA 1
ATOM 724 C C . GLN A 1 91 ? 5.885 -15.201 4.181 1.00 49.78 91 GLN A C 1
ATOM 726 O O . GLN A 1 91 ? 6.912 -14.549 4.032 1.00 49.78 91 GLN A O 1
ATOM 731 N N . GLY A 1 92 ? 5.737 -16.388 3.579 1.00 42.22 92 GLY A N 1
ATOM 732 C CA . GLY A 1 92 ? 6.794 -17.076 2.824 1.00 42.22 92 GLY A CA 1
ATOM 733 C C . GLY A 1 92 ? 7.225 -16.452 1.482 1.00 42.22 92 GLY A C 1
ATOM 734 O O . GLY A 1 92 ? 8.112 -17.007 0.829 1.00 42.22 92 GLY A O 1
ATOM 735 N N . ARG A 1 93 ? 6.617 -15.340 1.034 1.00 47.41 93 ARG A N 1
ATOM 736 C CA . ARG A 1 93 ? 7.046 -14.599 -0.177 1.00 47.41 93 ARG A CA 1
ATOM 737 C C . ARG A 1 93 ? 7.698 -13.242 0.108 1.00 47.41 93 ARG A C 1
ATOM 739 O O . ARG A 1 93 ? 8.520 -12.816 -0.694 1.00 47.41 93 ARG A O 1
ATOM 746 N N . ALA A 1 94 ? 7.395 -12.598 1.238 1.00 42.94 94 ALA A N 1
ATOM 747 C CA . ALA A 1 94 ? 7.966 -11.293 1.594 1.00 42.94 94 ALA A CA 1
ATOM 748 C C . ALA A 1 94 ? 9.482 -11.361 1.879 1.00 42.94 94 ALA A C 1
ATOM 750 O O . ALA A 1 94 ? 10.202 -10.396 1.645 1.00 42.94 94 ALA A O 1
ATOM 751 N N . GLU A 1 95 ? 9.979 -12.520 2.319 1.00 41.19 95 GLU A N 1
ATOM 752 C CA . GLU A 1 95 ? 11.393 -12.727 2.663 1.00 41.19 95 GLU A CA 1
ATOM 753 C C . GLU A 1 95 ? 12.314 -12.955 1.451 1.00 41.19 95 GLU A C 1
ATOM 755 O O . GLU A 1 95 ? 13.531 -12.863 1.591 1.00 41.19 95 GLU A O 1
ATOM 760 N N . ARG A 1 96 ? 11.778 -13.242 0.253 1.00 42.12 96 ARG A N 1
ATOM 761 C CA . ARG A 1 96 ? 12.605 -13.533 -0.940 1.00 42.12 96 ARG A CA 1
ATOM 762 C C . ARG A 1 96 ? 12.919 -12.306 -1.799 1.00 42.12 96 ARG A C 1
ATOM 764 O O . ARG A 1 96 ? 13.926 -12.326 -2.499 1.00 42.12 96 ARG A O 1
ATOM 771 N N . ASP A 1 97 ? 12.122 -11.242 -1.692 1.00 47.78 97 ASP A N 1
ATOM 772 C CA . ASP A 1 97 ? 12.134 -10.119 -2.645 1.00 47.78 97 ASP A CA 1
ATOM 773 C C . ASP A 1 97 ? 12.606 -8.779 -2.031 1.00 47.78 97 ASP A C 1
ATOM 775 O O . ASP A 1 97 ? 12.311 -7.710 -2.557 1.00 47.78 97 ASP A O 1
ATOM 779 N N . GLY A 1 98 ? 13.381 -8.808 -0.940 1.00 43.34 98 GLY A N 1
ATOM 780 C CA . GLY A 1 98 ? 14.085 -7.612 -0.453 1.00 43.34 98 GLY A CA 1
ATOM 781 C C . GLY A 1 98 ? 13.218 -6.603 0.305 1.00 43.34 98 GLY A C 1
ATOM 782 O O . GLY A 1 98 ? 13.451 -5.399 0.209 1.00 43.34 98 GLY A O 1
ATOM 783 N N . ALA A 1 99 ? 12.245 -7.067 1.094 1.00 43.22 99 ALA A N 1
ATOM 784 C CA . ALA A 1 99 ? 11.629 -6.209 2.099 1.00 43.22 99 ALA A CA 1
ATOM 785 C C . ALA A 1 99 ? 12.715 -5.720 3.077 1.00 43.22 99 ALA A C 1
ATOM 787 O O . ALA A 1 99 ? 13.322 -6.516 3.796 1.00 43.22 99 ALA A O 1
ATOM 788 N N . LEU A 1 100 ? 12.973 -4.408 3.078 1.00 45.75 100 LEU A N 1
ATOM 789 C CA . LEU A 1 100 ? 13.792 -3.748 4.095 1.00 45.75 100 LEU A CA 1
ATOM 790 C C . LEU A 1 100 ? 13.314 -4.198 5.485 1.00 45.75 100 LEU A C 1
ATOM 792 O O . LEU A 1 100 ? 12.101 -4.186 5.733 1.00 45.75 100 LEU A O 1
ATOM 796 N N . PRO A 1 101 ? 14.229 -4.592 6.391 1.00 33.69 101 PRO A N 1
ATOM 797 C CA . PRO A 1 101 ? 13.839 -4.995 7.729 1.00 33.69 101 PRO A CA 1
ATOM 798 C C . PRO A 1 101 ? 13.107 -3.831 8.392 1.00 33.69 101 PRO A C 1
ATOM 800 O O . PRO A 1 101 ? 13.477 -2.666 8.222 1.00 33.69 101 PRO A O 1
ATOM 803 N N . ALA A 1 102 ? 12.043 -4.157 9.127 1.00 33.84 102 ALA A N 1
ATOM 804 C CA . ALA A 1 102 ? 11.351 -3.199 9.969 1.00 33.84 102 ALA A CA 1
ATOM 805 C C . ALA A 1 102 ? 12.394 -2.457 10.817 1.00 33.84 102 ALA A C 1
ATOM 807 O O . ALA A 1 102 ? 13.154 -3.086 11.555 1.00 33.84 102 ALA A O 1
ATOM 808 N N . ALA A 1 103 ? 12.468 -1.135 10.648 1.00 29.80 103 ALA A N 1
ATOM 809 C CA . ALA A 1 103 ? 13.299 -0.289 11.487 1.00 29.80 103 ALA A CA 1
ATOM 810 C C . ALA A 1 103 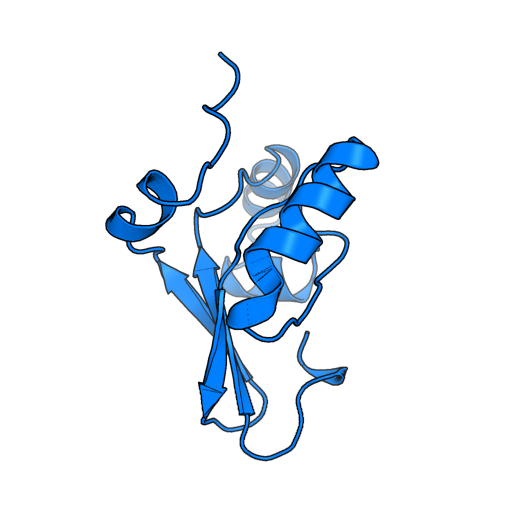? 12.887 -0.520 12.949 1.00 29.80 103 ALA A C 1
ATOM 812 O O . ALA A 1 103 ? 11.706 -0.378 13.281 1.00 29.80 103 ALA A O 1
ATOM 813 N N . GLN A 1 104 ? 13.861 -0.958 13.751 1.00 31.02 104 GLN A N 1
ATOM 814 C CA . GLN A 1 104 ? 13.791 -1.020 15.211 1.00 31.02 104 GLN A CA 1
ATOM 815 C C . GLN A 1 104 ? 13.756 0.392 15.793 1.00 31.02 104 GLN A C 1
ATOM 817 O O . GLN A 1 104 ? 14.424 1.276 15.205 1.00 31.02 104 GLN A O 1
#